Protein AF-A0AAQ4EE64-F1 (afdb_monomer)

Radius of gyration: 19.28 Å; Cα contacts (8 Å, |Δi|>4): 89; chains: 1; bounding box: 45×29×56 Å

Structure (mmCIF, N/CA/C/O backbone):
data_AF-A0AAQ4EE64-F1
#
_entry.id   AF-A0AAQ4EE64-F1
#
loop_
_atom_site.group_PDB
_atom_site.id
_atom_site.type_symbol
_atom_site.label_atom_id
_atom_site.label_alt_id
_atom_site.label_comp_id
_atom_site.label_asym_id
_atom_site.label_entity_id
_atom_site.label_seq_id
_atom_site.pdbx_PDB_ins_code
_atom_site.Cartn_x
_atom_site.Cartn_y
_atom_site.Cartn_z
_atom_site.occupancy
_atom_site.B_iso_or_equiv
_atom_site.auth_seq_id
_atom_site.auth_comp_id
_atom_site.auth_asym_id
_atom_site.auth_atom_id
_atom_site.pdbx_PDB_model_num
ATOM 1 N N . MET A 1 1 ? 25.880 -6.694 29.407 1.00 37.44 1 MET A N 1
ATOM 2 C CA . MET A 1 1 ? 24.956 -6.116 28.408 1.00 37.44 1 MET A CA 1
ATOM 3 C C . MET A 1 1 ? 25.510 -6.426 27.025 1.00 37.44 1 MET A C 1
ATOM 5 O O . MET A 1 1 ? 26.490 -5.811 26.629 1.00 37.44 1 MET A O 1
ATOM 9 N N . LEU A 1 2 ? 24.971 -7.435 26.339 1.00 39.81 2 LEU A N 1
ATOM 10 C CA . LEU A 1 2 ? 25.323 -7.723 24.946 1.00 39.81 2 LEU A CA 1
ATOM 11 C C . LEU A 1 2 ? 24.454 -6.819 24.069 1.00 39.81 2 LEU A C 1
ATOM 13 O O . LEU A 1 2 ? 23.249 -7.031 23.968 1.00 39.81 2 LEU A O 1
ATOM 17 N N . GLY A 1 3 ? 25.050 -5.764 23.513 1.00 40.66 3 GLY A N 1
ATOM 18 C CA . GLY A 1 3 ? 24.379 -4.906 22.542 1.00 40.66 3 GLY A CA 1
ATOM 19 C C . GLY A 1 3 ? 24.104 -5.706 21.275 1.00 40.66 3 GLY A C 1
ATOM 20 O O . GLY A 1 3 ? 25.032 -6.015 20.530 1.00 40.66 3 GLY A O 1
ATOM 21 N N . ILE A 1 4 ? 22.841 -6.065 21.049 1.00 47.75 4 ILE A N 1
ATOM 22 C CA . ILE A 1 4 ? 22.384 -6.619 19.776 1.00 47.75 4 ILE A CA 1
ATOM 23 C C . ILE A 1 4 ? 22.621 -5.524 18.731 1.00 47.75 4 ILE A C 1
ATOM 25 O O . ILE A 1 4 ? 21.936 -4.500 18.730 1.00 47.75 4 ILE A O 1
ATOM 29 N N . ARG A 1 5 ? 23.641 -5.692 17.881 1.00 43.28 5 ARG A N 1
ATOM 30 C CA . ARG A 1 5 ? 23.822 -4.827 16.710 1.00 43.28 5 ARG A CA 1
ATOM 31 C C . ARG A 1 5 ? 22.597 -5.021 15.817 1.00 43.28 5 ARG A C 1
ATOM 33 O O . ARG A 1 5 ? 22.264 -6.161 15.497 1.00 43.28 5 ARG A O 1
ATOM 40 N N . LYS A 1 6 ? 21.931 -3.923 15.433 1.00 44.91 6 LYS A N 1
ATOM 41 C CA . LYS A 1 6 ? 20.930 -3.957 14.357 1.00 44.91 6 LYS A CA 1
ATOM 42 C C . LYS A 1 6 ? 21.578 -4.651 13.148 1.00 44.91 6 LYS A C 1
ATOM 44 O O . LYS A 1 6 ? 22.722 -4.310 12.839 1.00 44.91 6 LYS A O 1
ATOM 49 N N . PRO A 1 7 ? 20.909 -5.620 12.502 1.00 42.75 7 PRO A N 1
ATOM 50 C CA . PRO A 1 7 ? 21.435 -6.211 11.282 1.00 42.75 7 PRO A CA 1
ATOM 51 C C . PRO A 1 7 ? 21.677 -5.092 10.266 1.00 42.75 7 PRO A C 1
ATOM 53 O O . PRO A 1 7 ? 20.788 -4.279 10.011 1.00 42.75 7 PRO A O 1
ATOM 56 N N . GLU A 1 8 ? 22.891 -5.023 9.720 1.00 42.56 8 GLU A N 1
ATOM 57 C CA . GLU A 1 8 ? 23.165 -4.190 8.554 1.00 42.56 8 GLU A CA 1
ATOM 58 C C . GLU A 1 8 ? 22.351 -4.762 7.398 1.00 42.56 8 GLU A C 1
ATOM 60 O O . GLU A 1 8 ? 22.672 -5.816 6.846 1.00 42.56 8 GLU A O 1
ATOM 65 N N . ILE A 1 9 ? 21.247 -4.098 7.058 1.00 52.34 9 ILE A N 1
ATOM 66 C CA . ILE A 1 9 ? 20.507 -4.440 5.853 1.00 52.34 9 ILE A CA 1
ATOM 67 C C . ILE A 1 9 ? 21.359 -3.957 4.682 1.00 52.34 9 ILE A C 1
ATOM 69 O O . ILE A 1 9 ? 21.385 -2.766 4.376 1.0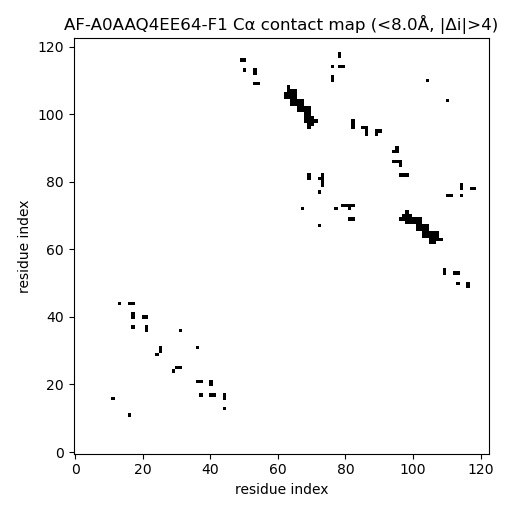0 52.34 9 ILE A O 1
ATOM 73 N N . ILE A 1 10 ? 22.072 -4.880 4.038 1.00 51.06 10 ILE A N 1
ATOM 74 C CA . ILE A 1 10 ? 22.756 -4.613 2.774 1.00 51.06 10 ILE A CA 1
ATOM 75 C C . ILE A 1 10 ? 21.665 -4.378 1.730 1.00 51.06 10 ILE A C 1
ATOM 77 O O . ILE A 1 10 ? 21.039 -5.313 1.233 1.00 51.06 10 ILE A O 1
ATOM 81 N N . VAL A 1 11 ? 21.391 -3.110 1.443 1.00 59.47 11 VAL A N 1
ATOM 82 C CA . VAL A 1 11 ? 20.472 -2.721 0.375 1.00 59.47 11 VAL A CA 1
ATOM 83 C C . VAL A 1 11 ? 21.242 -2.828 -0.932 1.00 59.47 11 VAL A C 1
ATOM 85 O O . VAL A 1 11 ? 22.255 -2.149 -1.107 1.00 59.47 11 VAL A O 1
ATOM 88 N N . ALA A 1 12 ? 20.804 -3.709 -1.834 1.00 64.56 12 ALA A N 1
ATOM 89 C CA . ALA A 1 12 ? 21.385 -3.749 -3.169 1.00 64.56 12 ALA A CA 1
ATOM 90 C C . ALA A 1 12 ? 21.201 -2.372 -3.839 1.00 64.56 12 ALA A C 1
ATOM 92 O O . ALA A 1 12 ? 20.160 -1.744 -3.638 1.00 64.56 12 ALA A O 1
ATOM 93 N N . PRO A 1 13 ? 22.187 -1.879 -4.610 1.00 79.62 13 PRO A N 1
ATOM 94 C CA . PRO A 1 13 ? 22.046 -0.623 -5.331 1.00 79.62 13 PRO A CA 1
ATOM 95 C C . PRO A 1 13 ? 20.754 -0.591 -6.152 1.00 79.62 13 PRO A C 1
ATOM 97 O O . PRO A 1 13 ? 20.430 -1.578 -6.816 1.00 79.62 13 PRO A O 1
ATOM 100 N N . ASP A 1 14 ? 20.074 0.557 -6.172 1.00 82.00 14 ASP A N 1
ATOM 101 C CA . ASP A 1 14 ? 18.848 0.786 -6.955 1.00 82.00 14 ASP A CA 1
ATOM 102 C C . ASP A 1 14 ? 19.006 0.317 -8.415 1.00 82.00 14 ASP A C 1
ATOM 104 O O . ASP A 1 14 ? 18.097 -0.273 -8.996 1.00 82.00 14 ASP A O 1
ATOM 108 N N . THR A 1 15 ? 20.206 0.466 -8.985 1.00 83.56 15 THR A N 1
ATOM 109 C CA . THR A 1 15 ? 20.561 -0.007 -10.328 1.00 83.56 15 THR A CA 1
ATOM 110 C C . THR A 1 15 ? 20.340 -1.511 -10.522 1.00 83.56 15 THR A C 1
ATOM 112 O O . THR A 1 15 ? 19.833 -1.915 -11.562 1.00 83.56 15 THR A O 1
ATOM 115 N N . LEU A 1 16 ? 20.673 -2.353 -9.537 1.00 85.19 16 LEU A N 1
ATOM 116 C CA . LEU A 1 16 ? 20.468 -3.804 -9.644 1.00 85.19 16 LEU A CA 1
ATOM 117 C C . LEU A 1 16 ? 18.978 -4.168 -9.609 1.00 85.19 16 LEU A C 1
ATOM 119 O O . LEU A 1 16 ? 18.549 -5.049 -10.354 1.00 85.19 16 LEU A O 1
ATOM 123 N N . TYR A 1 17 ? 18.184 -3.467 -8.793 1.00 85.81 17 TYR A N 1
ATOM 124 C CA . TYR A 1 17 ? 16.730 -3.644 -8.763 1.00 85.81 17 TYR A CA 1
ATOM 125 C C . TYR A 1 17 ? 16.087 -3.244 -10.093 1.00 85.81 17 TYR A C 1
ATOM 127 O O . TYR A 1 17 ? 15.265 -3.989 -10.627 1.00 85.81 17 TYR A O 1
ATOM 135 N N . ILE A 1 18 ? 16.502 -2.109 -10.661 1.00 91.25 18 ILE A N 1
ATOM 136 C CA . ILE A 1 18 ? 16.005 -1.635 -11.958 1.00 91.25 18 ILE A CA 1
ATOM 137 C C . ILE A 1 18 ? 16.337 -2.641 -13.064 1.00 91.25 18 ILE A C 1
ATOM 139 O O . ILE A 1 18 ? 15.456 -2.982 -13.848 1.00 91.25 18 ILE A O 1
ATOM 143 N N . GLU A 1 19 ? 17.564 -3.166 -13.122 1.00 92.50 19 GLU A N 1
ATOM 144 C CA . GLU A 1 19 ? 17.951 -4.154 -14.141 1.00 92.50 19 GLU A CA 1
ATOM 145 C C . GLU A 1 19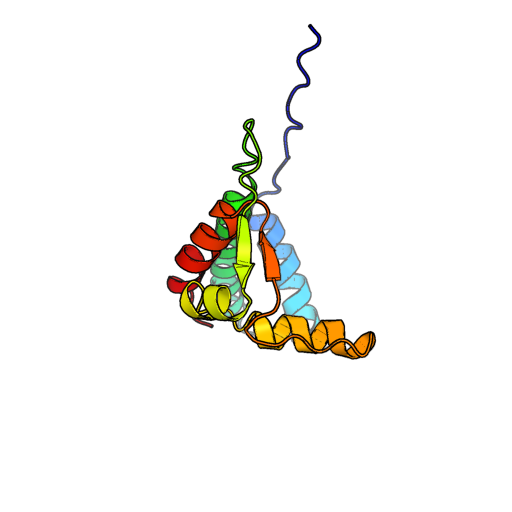 ? 17.143 -5.456 -14.038 1.00 92.50 19 GLU A C 1
ATOM 147 O O . GLU A 1 19 ? 16.697 -5.996 -15.058 1.00 92.50 19 GLU A O 1
ATOM 152 N N . ALA A 1 20 ? 16.893 -5.939 -12.818 1.00 91.94 20 ALA A N 1
ATOM 153 C CA . ALA A 1 20 ? 16.070 -7.124 -12.593 1.00 91.94 20 ALA A CA 1
ATOM 154 C C . ALA A 1 20 ? 14.616 -6.903 -13.049 1.00 91.94 20 ALA A C 1
ATOM 156 O O . ALA A 1 20 ? 14.071 -7.714 -13.803 1.00 91.94 20 ALA A O 1
ATOM 157 N N . LEU A 1 21 ? 14.004 -5.779 -12.658 1.00 93.19 21 LEU A N 1
ATOM 158 C CA . LEU A 1 21 ? 12.636 -5.428 -13.055 1.00 93.19 21 LEU A CA 1
ATOM 159 C C . LEU A 1 21 ? 12.518 -5.207 -14.568 1.00 93.19 21 LEU A C 1
ATOM 161 O O . LEU A 1 21 ? 11.564 -5.671 -15.191 1.00 93.19 21 LEU A O 1
ATOM 165 N N . LYS A 1 22 ? 13.516 -4.565 -15.179 1.00 94.81 22 LYS A N 1
ATOM 166 C CA . LYS A 1 22 ? 13.591 -4.354 -16.628 1.00 94.81 22 LYS A CA 1
ATOM 167 C C . LYS A 1 22 ? 13.656 -5.681 -17.378 1.00 94.81 22 LYS A C 1
ATOM 169 O O . LYS A 1 22 ? 12.929 -5.866 -18.352 1.00 94.81 22 LYS A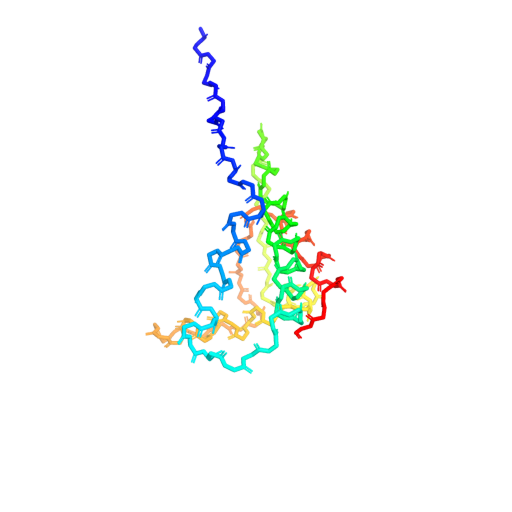 O 1
ATOM 174 N N . THR A 1 23 ? 14.470 -6.623 -16.902 1.00 95.31 23 THR A N 1
ATOM 175 C CA . THR A 1 23 ? 14.576 -7.972 -17.481 1.00 95.31 23 THR A CA 1
ATOM 176 C C . THR A 1 23 ? 13.237 -8.707 -17.421 1.00 95.31 23 THR A C 1
ATOM 178 O O . THR A 1 23 ? 12.793 -9.271 -18.424 1.00 95.31 23 THR A O 1
ATOM 181 N N . ALA A 1 24 ? 12.554 -8.659 -16.275 1.00 95.19 24 ALA A N 1
ATOM 182 C CA . ALA A 1 24 ? 11.233 -9.262 -16.116 1.00 95.19 24 ALA A CA 1
ATOM 183 C C . ALA A 1 24 ? 10.192 -8.628 -17.057 1.00 95.19 24 ALA A C 1
ATOM 185 O O . ALA A 1 24 ? 9.482 -9.343 -17.767 1.00 95.19 24 ALA A O 1
ATOM 186 N N . ALA A 1 25 ? 10.144 -7.295 -17.133 1.00 95.06 25 ALA A N 1
ATOM 187 C CA . ALA A 1 25 ? 9.213 -6.572 -17.998 1.00 95.06 25 ALA A CA 1
ATOM 188 C C . ALA A 1 25 ? 9.432 -6.888 -19.488 1.00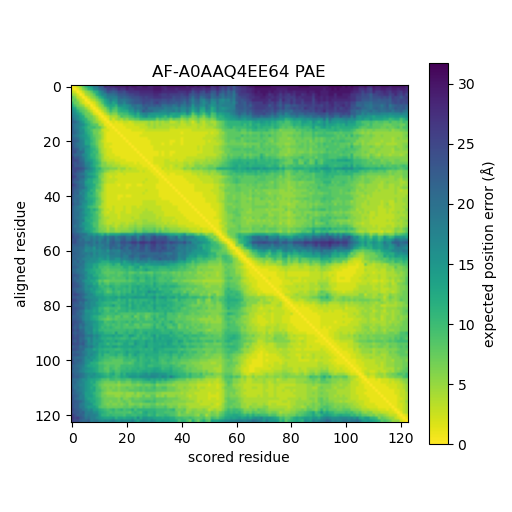 95.06 25 ALA A C 1
ATOM 190 O O . ALA A 1 25 ? 8.469 -7.161 -20.206 1.00 95.06 25 ALA A O 1
ATOM 191 N N . LEU A 1 26 ? 10.687 -6.924 -19.945 1.00 95.56 26 LEU A N 1
ATOM 192 C CA . LEU A 1 26 ? 11.024 -7.271 -21.330 1.00 95.56 26 LEU A CA 1
ATOM 193 C C . LEU A 1 26 ? 10.767 -8.747 -21.649 1.00 95.56 26 LEU A C 1
ATOM 195 O O . LEU A 1 26 ? 10.437 -9.070 -22.785 1.00 95.56 26 LEU A O 1
ATOM 199 N N . THR A 1 27 ? 10.857 -9.639 -20.661 1.00 96.38 27 THR A N 1
ATOM 200 C CA . THR A 1 27 ? 10.471 -11.049 -20.834 1.00 96.38 27 THR A CA 1
ATOM 201 C C . THR A 1 27 ? 8.967 -11.183 -21.081 1.00 96.38 27 THR A C 1
ATOM 203 O O . THR A 1 27 ? 8.549 -11.948 -21.947 1.00 96.38 27 THR A O 1
ATOM 206 N N . ILE A 1 28 ? 8.149 -10.417 -20.352 1.00 95.94 28 ILE A N 1
ATOM 207 C CA . ILE A 1 28 ? 6.687 -10.405 -20.519 1.00 95.94 28 ILE A CA 1
ATOM 208 C C . ILE A 1 28 ? 6.295 -9.715 -21.833 1.00 95.94 28 ILE A C 1
ATOM 210 O O . ILE A 1 28 ? 5.396 -10.177 -22.537 1.00 95.94 28 ILE A O 1
ATOM 214 N N . ARG A 1 29 ? 6.955 -8.603 -22.176 1.00 94.31 29 ARG A N 1
ATOM 215 C CA . ARG A 1 29 ? 6.661 -7.821 -23.382 1.00 94.31 29 ARG A CA 1
ATOM 216 C C . ARG A 1 29 ? 7.952 -7.257 -24.000 1.00 94.31 29 ARG A C 1
ATOM 218 O O . ARG A 1 29 ? 8.344 -6.134 -23.683 1.00 94.31 29 ARG A O 1
ATOM 225 N N . PRO A 1 30 ? 8.563 -7.978 -24.957 1.00 93.38 30 PRO A N 1
ATOM 226 C CA . PRO A 1 30 ? 9.853 -7.592 -25.542 1.00 93.38 30 PRO A CA 1
ATOM 227 C C . PRO A 1 30 ? 9.857 -6.265 -26.316 1.00 93.38 30 PRO A C 1
ATOM 229 O O . PRO A 1 30 ? 10.910 -5.673 -26.509 1.00 93.38 30 PRO A O 1
ATOM 232 N N . GLY A 1 31 ? 8.691 -5.798 -26.776 1.00 93.25 31 GLY A N 1
ATOM 233 C CA . GLY A 1 31 ? 8.551 -4.581 -27.589 1.00 93.25 31 GLY A CA 1
ATOM 234 C C . GLY A 1 31 ? 8.285 -3.291 -26.806 1.00 93.25 31 GLY A C 1
ATOM 235 O O . GLY A 1 31 ? 7.827 -2.322 -27.406 1.00 93.25 31 GLY A O 1
ATOM 236 N N . ILE A 1 32 ? 8.468 -3.278 -25.482 1.00 94.69 32 ILE A N 1
ATOM 237 C CA . ILE A 1 32 ? 8.339 -2.047 -24.684 1.00 94.69 32 ILE A CA 1
ATOM 238 C C . ILE A 1 32 ? 9.516 -1.110 -24.990 1.00 94.69 32 ILE A C 1
ATOM 240 O O . ILE A 1 32 ? 10.660 -1.551 -25.077 1.00 94.69 32 ILE A O 1
ATOM 244 N N . ASP A 1 33 ? 9.235 0.191 -25.102 1.00 95.88 33 ASP A N 1
ATOM 245 C CA . ASP A 1 33 ? 10.275 1.215 -25.186 1.00 95.88 33 ASP A CA 1
ATOM 246 C C . ASP A 1 33 ? 11.146 1.221 -23.918 1.00 95.88 33 ASP A C 1
ATOM 248 O O . ASP A 1 33 ? 10.682 1.517 -22.813 1.00 95.88 33 ASP A O 1
ATOM 252 N N . VAL A 1 34 ? 12.425 0.887 -24.087 1.00 93.81 34 VAL A N 1
ATOM 253 C CA . VAL A 1 34 ? 13.367 0.683 -22.978 1.00 93.81 34 VAL A CA 1
ATOM 254 C C . VAL A 1 34 ? 13.613 1.976 -22.205 1.00 93.81 34 VAL A C 1
ATOM 256 O O . VAL A 1 3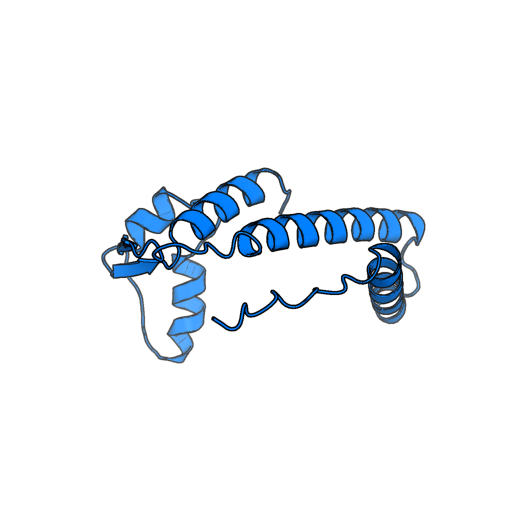4 ? 13.798 1.924 -20.987 1.00 93.81 34 VAL A O 1
ATOM 259 N N . ALA A 1 35 ? 13.598 3.129 -22.877 1.00 92.00 35 ALA A N 1
ATOM 260 C CA . ALA A 1 35 ? 13.813 4.419 -22.231 1.00 92.00 35 ALA A CA 1
ATOM 261 C C . ALA A 1 35 ? 12.648 4.755 -21.291 1.00 92.00 35 ALA A C 1
ATOM 263 O O . ALA A 1 35 ? 12.861 4.971 -20.097 1.00 92.00 35 ALA A O 1
ATOM 264 N N . THR A 1 36 ? 11.416 4.686 -21.796 1.00 92.06 36 THR A N 1
ATOM 265 C CA . THR A 1 36 ? 10.200 4.914 -21.006 1.00 92.06 36 THR A CA 1
ATOM 266 C C . THR A 1 36 ? 10.088 3.916 -19.856 1.00 92.06 36 THR A C 1
ATOM 268 O O . THR A 1 36 ? 9.797 4.316 -18.727 1.00 92.06 36 THR A O 1
ATOM 271 N N . LEU A 1 37 ? 10.374 2.632 -20.107 1.00 93.19 37 LEU A N 1
ATOM 272 C CA . LEU A 1 37 ? 10.404 1.5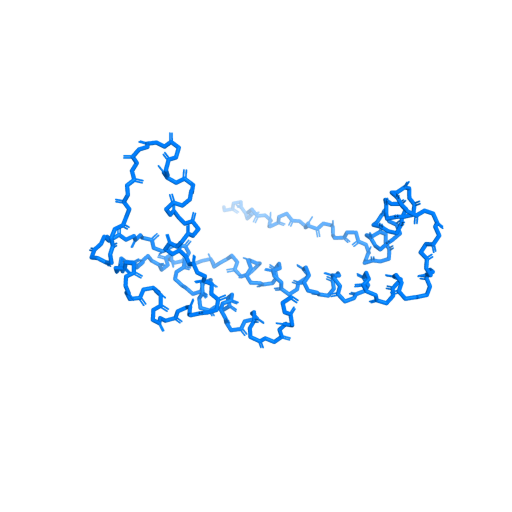98 -19.071 1.00 93.19 37 LEU A CA 1
ATOM 273 C C . LEU A 1 37 ? 11.416 1.931 -17.972 1.00 93.19 37 LEU A C 1
ATOM 275 O O . LEU A 1 37 ? 11.098 1.821 -16.794 1.00 93.19 37 LEU A O 1
ATOM 279 N N . THR A 1 38 ? 12.621 2.358 -18.342 1.00 91.94 38 THR A N 1
ATOM 280 C CA . THR A 1 38 ? 13.673 2.680 -17.370 1.00 91.94 38 THR A CA 1
ATOM 281 C C . THR A 1 38 ? 13.268 3.851 -16.474 1.00 91.94 38 THR A C 1
ATOM 283 O O . THR A 1 38 ? 13.475 3.777 -15.264 1.00 91.94 38 THR A O 1
ATOM 286 N N . GLU A 1 39 ? 12.652 4.898 -17.028 1.00 91.00 39 GLU A N 1
ATOM 287 C CA . GLU A 1 39 ? 12.153 6.028 -16.232 1.00 91.00 39 GLU A CA 1
ATOM 288 C C . GLU A 1 39 ? 11.023 5.611 -15.281 1.00 91.00 39 GLU A C 1
ATOM 290 O O . GLU A 1 39 ? 11.057 5.963 -14.103 1.00 91.00 39 GLU A O 1
ATOM 295 N N . HIS A 1 40 ? 10.087 4.769 -15.732 1.00 90.56 40 HIS A N 1
ATOM 296 C CA . HIS A 1 40 ? 9.041 4.231 -14.853 1.00 90.56 40 HIS A CA 1
ATOM 297 C C . HIS A 1 40 ? 9.631 3.394 -13.712 1.00 90.56 40 HIS A C 1
ATOM 299 O O . HIS A 1 40 ? 9.240 3.550 -12.556 1.00 90.56 40 HIS A O 1
ATOM 305 N N . LEU A 1 41 ? 10.610 2.535 -14.009 1.00 92.06 41 LEU A N 1
ATOM 306 C CA . LEU A 1 41 ? 11.253 1.693 -13.002 1.00 92.06 41 LEU A CA 1
ATOM 307 C C . LEU A 1 41 ? 12.046 2.506 -11.973 1.00 92.06 41 LEU A C 1
ATOM 309 O O . LEU A 1 41 ? 12.050 2.142 -10.798 1.00 92.06 41 LEU A O 1
ATOM 313 N N . LYS A 1 42 ? 12.675 3.619 -12.370 1.00 89.75 42 LYS A N 1
ATOM 314 C CA . LYS A 1 42 ? 13.308 4.547 -11.418 1.00 89.75 42 LYS A CA 1
ATOM 315 C C . LYS A 1 42 ? 12.283 5.120 -10.444 1.00 89.75 42 LYS A C 1
ATOM 317 O O . LYS A 1 42 ? 12.509 5.053 -9.237 1.00 89.75 42 LYS A O 1
ATOM 322 N N . SER A 1 43 ? 11.151 5.614 -10.946 1.00 86.44 43 SER A N 1
ATOM 323 C CA . SER A 1 43 ? 10.066 6.131 -10.102 1.00 86.44 43 SER A CA 1
ATOM 324 C C . SER A 1 43 ? 9.517 5.059 -9.157 1.00 86.44 43 SER A C 1
ATOM 326 O O . SER A 1 43 ? 9.332 5.324 -7.972 1.00 86.44 43 SER A O 1
ATOM 328 N N . MET A 1 44 ? 9.347 3.820 -9.636 1.00 87.69 44 MET A N 1
ATOM 329 C CA . MET A 1 44 ? 8.923 2.692 -8.795 1.00 87.69 44 MET A CA 1
ATOM 330 C C . MET A 1 44 ? 9.920 2.376 -7.675 1.00 87.69 44 MET A C 1
ATOM 332 O O . MET A 1 44 ? 9.505 2.079 -6.557 1.00 87.69 44 MET A O 1
ATOM 336 N N . VAL A 1 45 ? 11.227 2.428 -7.947 1.00 88.06 45 VAL A N 1
ATOM 337 C CA . VAL A 1 45 ? 12.251 2.182 -6.919 1.00 88.06 45 VAL A CA 1
ATOM 338 C C . VAL A 1 45 ? 12.288 3.309 -5.887 1.00 88.06 45 VAL A C 1
ATOM 340 O O . VAL A 1 45 ? 12.399 3.024 -4.695 1.00 88.06 45 VAL A O 1
ATOM 343 N N . VAL A 1 46 ? 12.130 4.569 -6.307 1.00 84.50 46 VAL A N 1
ATOM 344 C CA . VAL A 1 46 ? 11.977 5.704 -5.377 1.00 84.50 46 VAL A CA 1
ATOM 345 C C . VAL A 1 46 ? 10.758 5.494 -4.479 1.00 84.50 46 VAL A C 1
ATOM 347 O O . VAL A 1 46 ? 10.893 5.541 -3.258 1.00 84.50 46 VAL A O 1
ATOM 350 N N . TYR A 1 47 ? 9.609 5.152 -5.062 1.00 83.56 47 TYR A N 1
ATOM 351 C CA . TYR A 1 47 ? 8.390 4.855 -4.312 1.00 83.56 47 TYR A CA 1
ATOM 352 C C . TYR A 1 47 ? 8.581 3.704 -3.311 1.00 83.56 47 TYR A C 1
ATOM 354 O O . TYR A 1 47 ? 8.257 3.831 -2.131 1.00 83.56 47 TYR A O 1
ATOM 362 N N . ALA A 1 48 ? 9.187 2.594 -3.741 1.00 83.12 48 ALA A N 1
ATOM 363 C CA . ALA A 1 48 ? 9.470 1.456 -2.867 1.00 83.12 48 ALA A CA 1
ATOM 364 C C . ALA A 1 48 ? 10.394 1.829 -1.694 1.00 83.12 48 ALA A C 1
ATOM 366 O O . ALA A 1 48 ? 10.232 1.315 -0.584 1.00 83.12 48 ALA A O 1
ATOM 367 N N . ARG A 1 49 ? 11.351 2.740 -1.913 1.00 81.12 49 ARG A N 1
ATOM 368 C CA . ARG A 1 49 ? 12.205 3.272 -0.844 1.00 81.12 49 ARG A CA 1
ATOM 369 C C . ARG A 1 49 ? 11.419 4.136 0.130 1.00 81.12 49 ARG A C 1
ATOM 371 O O . ARG A 1 49 ? 11.602 3.971 1.332 1.00 81.12 49 ARG A O 1
ATOM 378 N N . GLU A 1 50 ? 10.560 5.023 -0.358 1.00 80.00 50 GLU A N 1
ATOM 379 C CA . GLU A 1 50 ? 9.711 5.843 0.510 1.00 80.00 50 GLU A CA 1
ATOM 380 C C . GLU A 1 50 ? 8.825 4.980 1.404 1.00 80.00 50 GLU A C 1
ATOM 382 O O . GLU A 1 50 ? 8.843 5.166 2.621 1.00 80.00 50 GLU A O 1
ATOM 387 N N . LEU A 1 51 ? 8.166 3.964 0.837 1.00 80.12 51 LEU A N 1
ATOM 388 C CA . LEU A 1 51 ? 7.389 2.991 1.607 1.00 80.12 51 LEU A CA 1
ATOM 389 C C . LEU A 1 51 ? 8.237 2.280 2.664 1.00 80.12 51 LEU A C 1
ATOM 391 O O . LEU A 1 51 ? 7.805 2.115 3.802 1.00 80.12 51 LEU A O 1
ATOM 395 N N . ARG A 1 52 ? 9.468 1.896 2.322 1.00 77.88 52 ARG A N 1
ATOM 396 C CA . ARG A 1 52 ? 10.385 1.275 3.279 1.00 77.88 52 ARG A CA 1
ATOM 397 C C . ARG A 1 52 ? 10.766 2.220 4.421 1.00 77.88 52 ARG A C 1
ATOM 399 O O . ARG A 1 52 ? 10.872 1.769 5.556 1.00 77.88 52 ARG A O 1
ATOM 406 N N . TYR A 1 53 ? 10.940 3.516 4.170 1.00 76.44 53 TYR A N 1
ATOM 407 C CA . TYR A 1 53 ? 11.220 4.488 5.234 1.00 76.44 53 TYR A CA 1
ATOM 408 C C . TYR A 1 53 ? 10.031 4.716 6.177 1.00 76.44 53 TYR A C 1
ATOM 410 O O . TYR A 1 53 ? 10.242 5.136 7.319 1.00 76.44 53 TYR A O 1
ATOM 418 N N . LEU A 1 54 ? 8.803 4.409 5.744 1.00 75.56 54 LEU A N 1
ATOM 419 C CA . LEU A 1 54 ? 7.645 4.380 6.644 1.00 75.56 54 LEU A CA 1
ATOM 420 C C . LEU A 1 54 ? 7.804 3.298 7.719 1.00 75.56 54 LEU A C 1
ATOM 422 O O . LEU A 1 54 ? 7.403 3.523 8.862 1.00 75.56 54 LEU A O 1
ATOM 426 N N . ASP A 1 55 ? 8.415 2.170 7.346 1.00 67.62 55 ASP A N 1
ATOM 427 C CA . ASP A 1 55 ? 8.630 0.989 8.187 1.00 67.62 55 ASP A CA 1
ATOM 428 C C . ASP A 1 55 ? 9.948 1.068 8.987 1.00 67.62 55 ASP A C 1
ATOM 430 O O . ASP A 1 55 ? 9.970 0.782 10.180 1.00 67.62 55 ASP A O 1
ATOM 434 N N . ASP A 1 56 ? 11.041 1.569 8.389 1.00 55.00 56 ASP A N 1
ATOM 435 C CA . ASP A 1 56 ? 12.392 1.621 8.993 1.00 55.00 56 ASP A CA 1
ATOM 436 C C . ASP A 1 56 ? 12.508 2.570 10.212 1.00 55.00 56 ASP A C 1
ATOM 438 O O . ASP A 1 56 ? 13.475 2.495 10.982 1.00 55.00 56 ASP A O 1
ATOM 442 N N . TYR A 1 57 ? 11.477 3.375 10.495 1.00 53.22 57 TYR A N 1
ATOM 443 C CA . TYR A 1 57 ? 11.212 3.879 11.848 1.00 53.22 57 TYR A CA 1
ATOM 444 C C . TYR A 1 57 ? 10.585 2.780 12.722 1.00 53.22 57 TYR A C 1
ATOM 446 O O . TYR A 1 57 ? 9.570 3.000 13.385 1.00 53.22 57 TYR A O 1
ATOM 454 N N . LEU A 1 58 ? 11.234 1.611 12.778 1.00 52.00 58 LEU A N 1
ATOM 455 C CA . LEU A 1 58 ? 11.027 0.603 13.811 1.00 52.00 58 LEU A CA 1
ATOM 456 C C . LEU A 1 58 ? 11.409 1.240 15.148 1.00 52.00 58 LEU A C 1
ATOM 458 O O . LEU A 1 58 ? 12.565 1.261 15.586 1.00 52.00 58 LEU A O 1
ATOM 462 N N . TYR A 1 59 ? 10.385 1.862 15.711 1.00 54.53 59 TYR A N 1
ATOM 463 C CA . TYR A 1 59 ? 10.303 2.582 16.958 1.00 54.53 59 TYR A CA 1
ATOM 464 C C . TYR A 1 59 ? 10.918 1.719 18.065 1.00 54.53 59 TYR A C 1
ATOM 466 O O . TYR A 1 59 ? 10.430 0.635 18.364 1.00 54.53 59 TYR A O 1
ATOM 474 N N . VAL A 1 60 ? 11.990 2.194 18.704 1.00 54.06 60 VAL A N 1
ATOM 475 C CA . VAL A 1 60 ? 12.583 1.548 19.896 1.00 54.06 60 VAL A CA 1
ATOM 476 C C . VAL A 1 60 ? 11.792 1.927 21.163 1.00 54.06 60 VAL A C 1
ATOM 478 O O . VAL A 1 60 ? 12.344 2.044 22.253 1.00 54.06 60 VAL A O 1
ATOM 481 N N . GLY A 1 61 ? 10.495 2.198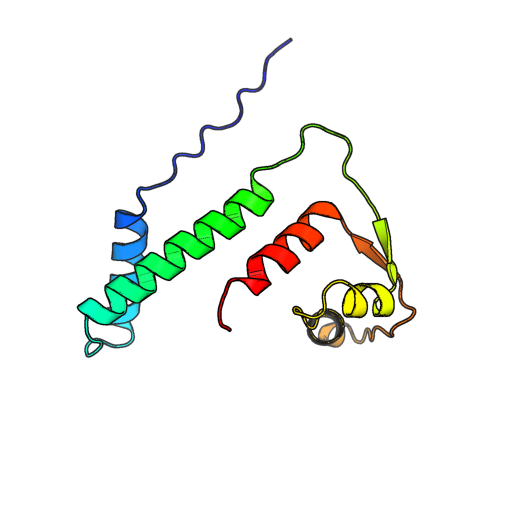 21.005 1.00 61.81 61 GLY A N 1
ATOM 482 C CA . GLY A 1 61 ? 9.591 2.709 22.032 1.00 61.81 61 GLY A CA 1
ATOM 483 C C . GLY A 1 61 ? 8.301 1.888 22.106 1.00 61.81 61 GLY A C 1
ATOM 484 O O . GLY A 1 61 ? 8.132 0.944 21.334 1.00 61.81 61 GLY A O 1
ATOM 485 N N . PRO A 1 62 ? 7.381 2.224 23.025 1.00 62.72 62 PRO A N 1
ATOM 486 C CA . PRO A 1 62 ? 6.103 1.529 23.130 1.00 62.72 62 PRO A CA 1
ATOM 487 C C . PRO A 1 62 ? 5.342 1.613 21.801 1.00 62.72 62 PRO A C 1
ATOM 489 O O . PRO A 1 62 ? 5.245 2.689 21.209 1.00 62.72 62 PRO A O 1
ATOM 492 N N . VAL A 1 63 ? 4.824 0.474 21.333 1.00 69.50 63 VAL A N 1
ATOM 493 C CA . VAL A 1 63 ? 3.960 0.415 20.149 1.00 69.50 63 VAL A CA 1
ATOM 494 C C . VAL A 1 63 ? 2.697 1.210 20.465 1.00 69.50 63 VAL A C 1
ATOM 496 O O . VAL A 1 63 ? 2.017 0.928 21.448 1.00 69.50 63 VAL A O 1
ATOM 499 N N . GLU A 1 64 ? 2.400 2.231 19.664 1.00 73.56 64 GLU A N 1
ATOM 500 C CA . GLU A 1 64 ? 1.143 2.964 19.789 1.00 73.56 64 GLU A CA 1
ATOM 501 C C . GLU A 1 64 ? 0.012 2.102 19.226 1.00 73.56 64 GLU A C 1
ATOM 503 O O . GLU A 1 64 ? -0.140 1.960 18.009 1.00 73.56 64 GLU A O 1
ATOM 508 N N . GLU A 1 65 ? -0.755 1.507 20.133 1.00 79.69 65 GLU A N 1
ATOM 509 C CA . GLU A 1 65 ? -1.926 0.696 19.822 1.00 79.69 65 GLU A CA 1
ATOM 510 C C . GLU A 1 65 ? -3.168 1.576 19.919 1.00 79.69 65 GLU A C 1
ATOM 512 O O . GLU A 1 65 ? -3.406 2.227 20.940 1.00 79.69 65 GLU A O 1
ATOM 517 N N . ARG A 1 66 ? -3.976 1.603 18.858 1.00 85.44 66 ARG A N 1
ATOM 518 C CA . ARG A 1 66 ? -5.227 2.363 18.859 1.00 85.44 66 ARG A CA 1
ATOM 519 C C . ARG A 1 66 ? -6.367 1.515 18.331 1.00 85.44 66 ARG A C 1
ATOM 521 O O . ARG A 1 66 ? -6.299 1.000 17.218 1.00 85.44 66 ARG A O 1
ATOM 528 N N . ARG A 1 67 ? -7.430 1.411 19.127 1.00 90.75 67 ARG A N 1
ATOM 529 C CA . ARG A 1 67 ? -8.710 0.851 18.691 1.00 90.75 67 ARG A CA 1
ATOM 530 C C . ARG A 1 67 ? -9.546 1.950 18.057 1.00 90.75 67 ARG A C 1
ATOM 532 O O . ARG A 1 67 ? -9.700 3.021 18.646 1.00 90.75 67 ARG A O 1
ATOM 539 N N . VAL A 1 68 ? -10.048 1.686 16.864 1.00 89.94 68 VAL A N 1
ATOM 540 C CA . VAL A 1 68 ? -10.865 2.606 16.068 1.00 89.94 68 VAL A CA 1
ATOM 541 C C . VAL A 1 68 ? -11.967 1.819 15.373 1.00 89.94 68 VAL A C 1
ATOM 543 O O . VAL A 1 68 ? -11.823 0.615 15.163 1.00 89.94 68 VAL A O 1
ATOM 546 N N . THR A 1 69 ? -13.061 2.487 15.027 1.00 92.94 69 THR A N 1
ATOM 547 C CA . THR A 1 69 ? -14.099 1.883 14.188 1.00 92.94 69 THR A CA 1
ATOM 548 C C . THR A 1 69 ? -13.654 1.864 12.722 1.00 92.94 69 THR A C 1
ATOM 550 O O . THR A 1 69 ? -12.824 2.683 12.308 1.00 92.94 69 THR A O 1
ATOM 553 N N . ILE A 1 70 ? -14.208 0.956 11.917 1.00 90.44 70 ILE A N 1
ATOM 554 C CA . ILE A 1 70 ? -14.021 0.961 10.458 1.00 90.44 70 ILE A CA 1
ATOM 555 C C . ILE A 1 70 ? -14.499 2.292 9.856 1.00 90.44 70 ILE A C 1
ATOM 557 O O . ILE A 1 70 ? -13.820 2.858 9.000 1.00 90.44 70 ILE A O 1
ATOM 561 N N . GLY A 1 71 ? -15.616 2.842 10.338 1.00 89.88 71 GLY A N 1
ATOM 562 C CA . GLY A 1 71 ? -16.126 4.136 9.878 1.00 89.88 71 GLY A CA 1
ATOM 563 C C . GLY A 1 71 ? -15.172 5.300 10.170 1.00 89.88 71 GLY A C 1
ATOM 564 O O . GLY A 1 71 ? -14.992 6.185 9.331 1.00 89.88 71 GLY A O 1
ATOM 565 N N . ASP A 1 72 ? -14.517 5.309 11.334 1.00 89.44 72 ASP A N 1
ATOM 566 C CA . ASP A 1 72 ? -13.505 6.322 11.656 1.00 89.44 72 ASP A CA 1
ATOM 567 C C . ASP A 1 72 ? -12.234 6.146 10.825 1.00 89.44 72 ASP A C 1
ATOM 569 O O . ASP A 1 72 ? -11.601 7.137 10.455 1.00 89.44 72 ASP A O 1
ATOM 573 N N . LEU A 1 73 ? -11.855 4.908 10.507 1.00 85.69 73 LEU A N 1
ATOM 574 C CA . LEU A 1 73 ? -10.742 4.635 9.603 1.00 85.69 73 LEU A CA 1
ATOM 575 C C . LEU A 1 73 ? -10.977 5.210 8.214 1.00 85.69 73 LEU A C 1
ATOM 577 O O . LEU A 1 73 ? -10.135 5.958 7.728 1.00 85.69 73 LEU A O 1
ATOM 581 N N . GLU A 1 74 ? -12.125 4.914 7.611 1.00 86.12 74 GLU A N 1
ATOM 582 C CA . GLU A 1 74 ? -12.486 5.397 6.273 1.00 86.12 74 GLU A CA 1
ATOM 583 C C . GLU A 1 74 ? -12.503 6.932 6.197 1.00 86.12 74 GLU A C 1
ATOM 585 O O . GLU A 1 74 ? -12.063 7.521 5.211 1.00 86.12 74 GLU A O 1
ATOM 590 N N . LYS A 1 75 ? -12.939 7.608 7.268 1.00 87.00 75 LYS A N 1
ATOM 591 C CA . LYS A 1 75 ? -12.916 9.080 7.346 1.00 87.00 75 LYS A CA 1
ATOM 592 C C . LYS A 1 75 ? -11.501 9.652 7.423 1.00 87.00 75 LYS A C 1
ATOM 594 O O . LYS A 1 75 ? -11.247 10.710 6.853 1.00 87.00 75 LYS A O 1
ATOM 599 N N . ASN A 1 76 ? -10.604 8.998 8.163 1.00 81.06 76 ASN A N 1
ATOM 600 C CA . ASN A 1 76 ? -9.249 9.501 8.413 1.00 81.06 76 ASN A CA 1
ATOM 601 C C . ASN A 1 76 ? -8.227 9.060 7.350 1.00 81.06 76 ASN A C 1
ATOM 603 O O . ASN A 1 76 ? -7.193 9.710 7.211 1.00 81.06 76 ASN A O 1
ATOM 607 N N . PHE A 1 77 ? -8.512 7.988 6.608 1.00 80.19 77 PHE A N 1
ATOM 608 C CA . PHE A 1 77 ? -7.626 7.363 5.619 1.00 80.19 77 PHE A CA 1
ATOM 609 C C . PHE A 1 77 ? -8.344 7.161 4.278 1.00 80.19 77 PHE A C 1
ATOM 611 O O . PHE A 1 77 ? -8.332 6.078 3.698 1.00 80.19 77 PHE A O 1
ATOM 618 N N . SER A 1 78 ? -8.987 8.219 3.782 1.00 78.62 78 SER A N 1
ATOM 619 C CA . SER A 1 78 ? -9.915 8.176 2.641 1.00 78.62 78 SER A CA 1
ATOM 620 C C . SER A 1 78 ? -9.293 7.794 1.293 1.00 78.62 78 SER A C 1
ATOM 622 O O . SER A 1 78 ? -10.009 7.526 0.330 1.00 78.62 78 SER A O 1
ATOM 624 N N . ASN A 1 79 ? -7.966 7.766 1.199 1.00 78.56 79 ASN A N 1
ATOM 625 C CA . ASN A 1 79 ? -7.232 7.327 0.016 1.00 78.56 79 ASN A CA 1
ATOM 626 C C . ASN A 1 79 ? -7.032 5.807 -0.057 1.00 78.56 79 ASN A C 1
ATOM 628 O O . ASN A 1 79 ? -6.583 5.308 -1.088 1.00 78.56 79 ASN A O 1
ATOM 632 N N . ILE A 1 80 ? -7.370 5.063 0.999 1.00 78.81 80 ILE A N 1
ATOM 633 C CA . ILE A 1 80 ? -7.344 3.601 0.999 1.00 78.81 80 ILE A CA 1
ATOM 634 C C . ILE A 1 80 ? -8.758 3.105 1.329 1.00 78.81 80 ILE A C 1
ATOM 636 O O . ILE A 1 80 ? -9.222 3.342 2.441 1.00 78.81 80 ILE A O 1
ATOM 640 N N . PRO A 1 81 ? -9.434 2.363 0.431 1.00 83.12 81 PRO A N 1
ATOM 641 C CA . PRO A 1 81 ? -10.763 1.81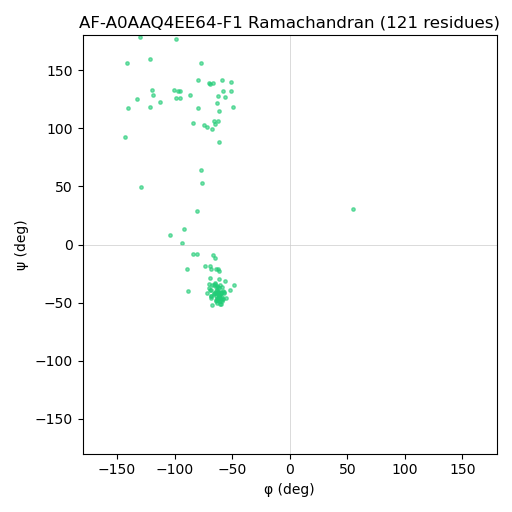2 0.698 1.00 83.12 81 PRO A CA 1
ATOM 642 C C . PRO A 1 81 ? -10.668 0.572 1.612 1.00 83.12 81 PRO A C 1
ATOM 644 O O . PRO A 1 81 ? -10.958 -0.557 1.197 1.00 83.12 81 PRO A O 1
ATOM 647 N N . LEU A 1 82 ? -10.202 0.765 2.847 1.00 80.56 82 LEU A N 1
ATOM 648 C CA . LEU A 1 82 ? -9.880 -0.273 3.831 1.00 80.56 82 LEU A CA 1
ATOM 649 C C . LEU A 1 82 ? -11.060 -1.205 4.109 1.00 80.56 82 LEU A C 1
ATOM 651 O O . LEU A 1 82 ? -10.887 -2.418 4.089 1.00 80.56 82 LEU A O 1
ATOM 655 N N . ALA A 1 83 ? -12.261 -0.675 4.310 1.00 84.38 83 ALA A N 1
ATOM 656 C CA . ALA A 1 83 ? -13.482 -1.432 4.547 1.00 84.38 83 ALA A CA 1
ATOM 657 C C . ALA A 1 83 ? -13.788 -2.369 3.376 1.00 84.38 83 ALA A C 1
ATOM 659 O O . ALA A 1 83 ? -14.157 -3.524 3.584 1.00 84.38 83 ALA A O 1
ATOM 660 N N . THR A 1 84 ? -13.591 -1.896 2.142 1.00 87.50 84 THR A N 1
ATOM 661 C CA . THR A 1 84 ? -13.794 -2.708 0.933 1.00 87.50 84 THR A CA 1
ATOM 662 C C . THR A 1 84 ? -12.739 -3.805 0.832 1.00 87.50 84 THR A C 1
ATOM 664 O O . THR A 1 84 ? -13.076 -4.957 0.552 1.00 87.50 84 THR A O 1
ATOM 667 N N . LEU A 1 85 ? -11.471 -3.471 1.085 1.00 88.06 85 LEU A N 1
ATOM 668 C CA . LEU A 1 85 ? -10.366 -4.430 1.059 1.00 88.06 85 LEU A CA 1
ATOM 669 C C . LEU A 1 85 ? -10.532 -5.503 2.144 1.00 88.06 85 LEU A C 1
ATOM 671 O O . LEU A 1 85 ? -10.485 -6.690 1.837 1.00 88.06 85 LEU A O 1
ATOM 675 N N . LEU A 1 86 ? -10.816 -5.107 3.386 1.00 87.69 86 LEU A N 1
ATOM 676 C CA . LEU A 1 86 ? -11.019 -6.029 4.503 1.00 87.69 86 LEU A CA 1
ATOM 677 C C . LEU A 1 86 ? -12.236 -6.926 4.276 1.00 87.69 86 LEU A C 1
ATOM 679 O O . LEU A 1 86 ? -12.126 -8.137 4.443 1.00 87.69 86 LEU A O 1
ATOM 683 N N . ASN A 1 87 ? -13.373 -6.373 3.838 1.00 89.88 87 ASN A N 1
ATOM 684 C CA . ASN A 1 87 ? -14.550 -7.183 3.517 1.00 89.88 87 ASN A CA 1
ATOM 685 C C . ASN A 1 87 ? -14.277 -8.166 2.377 1.00 89.88 87 ASN A C 1
ATOM 687 O O . ASN A 1 87 ? -14.763 -9.292 2.420 1.00 89.88 87 ASN A O 1
ATOM 691 N N . LYS A 1 88 ? -13.488 -7.785 1.365 1.00 92.25 88 LYS A N 1
ATOM 692 C CA . LYS A 1 88 ? -13.105 -8.698 0.282 1.00 92.25 88 LYS A CA 1
ATOM 693 C C . LYS A 1 88 ? -12.303 -9.891 0.806 1.00 92.25 88 LYS A C 1
ATOM 695 O O . LYS A 1 88 ? -12.619 -11.021 0.437 1.00 92.25 88 LYS A O 1
ATOM 700 N N . GLU A 1 89 ? -11.308 -9.651 1.656 1.00 90.69 89 GLU A N 1
ATOM 701 C CA . GLU A 1 89 ? -10.477 -10.718 2.228 1.00 90.69 89 GLU A CA 1
ATOM 702 C C . GLU A 1 89 ? -11.281 -11.597 3.203 1.00 90.69 89 GLU A C 1
ATOM 704 O O . GLU A 1 89 ? -11.285 -12.826 3.099 1.00 90.69 89 GLU A O 1
ATOM 709 N N . LEU A 1 90 ? -12.050 -10.978 4.103 1.00 91.44 90 LEU A N 1
ATOM 710 C CA . LEU A 1 90 ? -12.835 -11.664 5.135 1.00 91.44 90 LEU A CA 1
ATOM 711 C C . LEU A 1 90 ? -14.078 -12.381 4.601 1.00 91.44 90 LEU A C 1
ATOM 713 O O . LEU A 1 90 ? -14.565 -13.322 5.234 1.00 91.44 90 LEU A O 1
ATOM 717 N N . LYS A 1 91 ? -14.544 -12.028 3.399 1.00 90.88 91 LYS A N 1
ATOM 718 C CA . LYS A 1 91 ? -15.613 -12.756 2.706 1.00 90.88 91 LYS A CA 1
ATOM 719 C C . LYS A 1 91 ? -15.277 -14.233 2.520 1.00 90.88 91 LYS A C 1
ATOM 721 O O . LYS A 1 91 ? -16.179 -15.064 2.566 1.00 90.88 91 LYS A O 1
ATOM 726 N N . THR A 1 92 ? -13.998 -14.578 2.358 1.00 93.00 92 THR A N 1
ATOM 727 C CA . THR A 1 92 ? -13.550 -15.981 2.267 1.00 93.00 92 THR A CA 1
ATOM 728 C C . THR A 1 92 ? -13.852 -16.786 3.536 1.00 93.00 92 THR A C 1
ATOM 730 O O . THR A 1 92 ? -13.984 -18.007 3.475 1.00 93.00 92 THR A O 1
ATOM 733 N N . LEU A 1 93 ? -14.022 -16.099 4.667 1.00 93.88 93 LEU A N 1
ATOM 734 C CA . LEU A 1 93 ? -14.348 -16.659 5.975 1.00 93.88 93 LEU A CA 1
ATOM 735 C C . LEU A 1 93 ? -15.824 -16.451 6.360 1.00 93.88 93 LEU A C 1
ATOM 737 O O . LEU A 1 93 ? -16.193 -16.729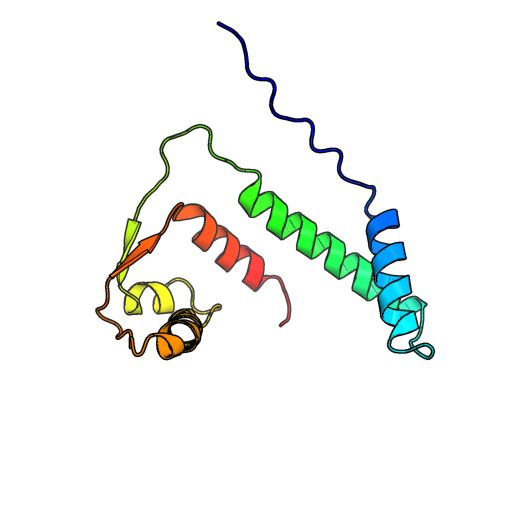 7.498 1.00 93.88 93 LEU A O 1
ATOM 741 N N . ASN A 1 94 ? -16.670 -15.967 5.440 1.00 93.62 94 ASN A N 1
ATOM 742 C CA . ASN A 1 94 ? -18.058 -15.558 5.706 1.00 93.62 94 ASN A CA 1
ATOM 743 C C . ASN A 1 94 ? -18.196 -14.506 6.824 1.00 93.62 94 ASN A C 1
ATOM 745 O O . ASN A 1 94 ? -19.212 -14.461 7.518 1.00 93.62 94 ASN A O 1
ATOM 749 N N . VAL A 1 95 ? -17.187 -13.650 6.993 1.00 92.31 95 VAL A N 1
ATOM 750 C CA . VAL A 1 95 ? -17.233 -12.508 7.910 1.00 92.31 95 VAL A CA 1
ATOM 751 C C . VAL A 1 95 ? -17.515 -11.245 7.100 1.00 92.31 95 VAL A C 1
ATOM 753 O O . VAL A 1 95 ? -16.895 -11.017 6.062 1.00 92.31 95 VAL A O 1
ATOM 756 N N . SER A 1 96 ? -18.455 -10.432 7.579 1.00 90.81 96 SER A N 1
ATOM 757 C CA . SER A 1 96 ? -18.771 -9.115 7.024 1.00 90.81 96 SER A CA 1
ATOM 758 C C . SER A 1 96 ? -18.511 -8.071 8.098 1.00 90.81 96 SER A C 1
ATOM 760 O O . SER A 1 96 ? -19.022 -8.216 9.205 1.00 90.81 96 SER A O 1
ATOM 762 N N . LEU A 1 97 ? -17.742 -7.041 7.757 1.00 90.00 97 LEU A N 1
ATOM 763 C CA . LEU A 1 97 ? -17.487 -5.891 8.616 1.00 90.00 97 LEU A CA 1
ATOM 764 C C . LEU A 1 97 ? -18.428 -4.738 8.254 1.00 90.00 97 LEU A C 1
ATOM 766 O O . LEU A 1 97 ? -18.553 -4.389 7.075 1.00 90.00 97 LEU A O 1
ATOM 770 N N . GLY A 1 98 ? -19.058 -4.146 9.260 1.00 92.25 98 GLY A N 1
ATOM 771 C CA . GLY A 1 98 ? -19.787 -2.883 9.203 1.00 92.25 98 GLY A CA 1
ATOM 772 C C . GLY A 1 98 ? -18.956 -1.703 9.712 1.00 92.25 98 GLY A C 1
ATOM 773 O O . GLY A 1 98 ? -17.827 -1.858 10.172 1.00 92.25 98 GLY A O 1
ATOM 774 N N . GLU A 1 99 ? -19.525 -0.499 9.636 1.00 91.81 99 GLU A N 1
ATOM 775 C CA . GLU A 1 99 ? -18.836 0.735 10.046 1.00 91.81 99 GLU A CA 1
ATOM 776 C C . GLU A 1 99 ? -18.521 0.779 11.547 1.00 91.81 99 GLU A C 1
ATOM 778 O O . GLU A 1 99 ? -17.484 1.318 11.928 1.00 91.81 99 GLU A O 1
ATOM 783 N N . ASP A 1 100 ? -19.378 0.183 12.380 1.00 95.38 100 ASP A N 1
ATOM 784 C CA . ASP A 1 100 ? -19.240 0.170 13.842 1.00 95.38 100 ASP A CA 1
ATOM 785 C C . ASP A 1 100 ? -18.255 -0.895 14.354 1.00 95.38 100 ASP A C 1
ATOM 787 O O . ASP A 1 100 ? -17.919 -0.909 15.543 1.00 95.38 100 ASP A O 1
ATOM 791 N N . ASP A 1 101 ? -17.776 -1.788 13.480 1.00 93.19 101 ASP A N 1
ATOM 792 C CA . ASP A 1 101 ? -16.813 -2.810 13.875 1.00 93.19 101 ASP A CA 1
ATOM 793 C C . ASP A 1 101 ? -15.476 -2.179 14.256 1.00 93.19 101 ASP A C 1
ATOM 795 O O . ASP A 1 101 ? -14.980 -1.247 13.619 1.00 93.19 101 ASP A O 1
ATOM 799 N N . ILE A 1 102 ? -14.880 -2.703 15.326 1.00 92.19 102 ILE A N 1
ATOM 800 C CA . ILE A 1 102 ? -13.642 -2.179 15.893 1.00 92.19 102 ILE A CA 1
ATOM 801 C C . ILE A 1 102 ? -12.462 -2.961 15.338 1.00 92.19 102 ILE A C 1
ATOM 803 O O . ILE A 1 102 ? -12.418 -4.189 15.416 1.00 92.19 102 ILE A O 1
ATOM 807 N N . VAL A 1 103 ? -11.452 -2.232 14.881 1.00 88.81 103 VAL A N 1
ATOM 808 C CA . VAL A 1 103 ? -10.146 -2.791 14.550 1.00 88.81 103 VAL A CA 1
ATOM 809 C C . VAL A 1 103 ? -9.053 -2.131 15.365 1.00 88.81 103 VAL A C 1
ATOM 811 O O . VAL A 1 103 ? -9.198 -1.035 15.915 1.00 88.81 103 VAL A O 1
ATOM 814 N N . GLU A 1 104 ? -7.936 -2.835 15.458 1.00 88.25 104 GLU A N 1
ATOM 815 C CA . GLU A 1 104 ? -6.783 -2.402 16.215 1.00 88.25 104 GLU A CA 1
ATOM 816 C C . GLU A 1 104 ? -5.614 -2.086 15.286 1.00 88.25 104 GLU A C 1
ATOM 818 O O . GLU A 1 104 ? -5.162 -2.932 14.516 1.00 88.25 104 GLU A O 1
ATOM 823 N N . LEU A 1 105 ? -5.119 -0.853 15.369 1.00 83.12 105 LEU A N 1
ATOM 824 C CA . LEU A 1 105 ? -4.011 -0.364 14.564 1.00 83.12 105 LEU A CA 1
ATOM 825 C C . LEU A 1 105 ? -2.719 -0.427 15.359 1.00 83.12 105 LEU A C 1
ATOM 827 O O . LEU A 1 105 ? -2.626 0.151 16.446 1.00 83.12 105 LEU A O 1
ATOM 831 N N . ARG A 1 106 ? -1.709 -1.083 14.786 1.00 81.50 106 ARG A N 1
ATOM 832 C CA . ARG A 1 106 ? -0.368 -1.178 15.363 1.00 81.50 106 ARG A CA 1
ATOM 833 C C . ARG A 1 106 ? 0.706 -1.056 14.269 1.00 81.50 106 ARG A C 1
ATOM 835 O O . ARG A 1 106 ? 0.753 -1.936 13.412 1.00 81.50 106 ARG A O 1
ATOM 842 N N . PRO A 1 107 ? 1.573 -0.024 14.299 1.00 78.56 107 PRO A N 1
ATOM 843 C CA . PRO A 1 107 ? 1.435 1.233 15.041 1.00 78.56 107 PRO A CA 1
ATOM 844 C C . PRO A 1 107 ? 0.500 2.218 14.312 1.00 78.56 107 PRO A C 1
ATOM 846 O O . PRO A 1 107 ? 0.566 2.353 13.091 1.00 78.56 107 PRO A O 1
ATOM 849 N N . TYR A 1 108 ? -0.337 2.962 15.041 1.00 77.38 108 TYR A N 1
ATOM 850 C CA . TYR A 1 108 ? -1.228 3.987 14.455 1.00 77.38 108 TYR A CA 1
ATOM 851 C C . TYR A 1 108 ? -0.486 4.995 13.551 1.00 77.38 108 TYR A C 1
ATOM 853 O O . TYR A 1 108 ? -0.960 5.363 12.474 1.00 77.38 108 TYR A O 1
ATOM 861 N N . THR A 1 109 ? 0.717 5.402 13.960 1.00 78.88 109 THR A N 1
ATOM 862 C CA . THR A 1 109 ? 1.571 6.344 13.220 1.00 78.88 109 THR A CA 1
ATOM 863 C C . THR A 1 109 ? 1.996 5.853 11.842 1.00 78.88 109 THR A C 1
ATOM 865 O O . THR A 1 109 ? 2.176 6.686 10.955 1.00 78.88 109 THR A O 1
ATOM 868 N N . PHE A 1 110 ? 2.122 4.540 11.631 1.00 80.62 110 PHE A N 1
ATOM 869 C CA . PHE A 1 110 ? 2.429 3.988 10.312 1.00 80.62 110 PHE A CA 1
ATOM 870 C C . PHE A 1 110 ? 1.306 4.301 9.320 1.00 80.62 110 PHE A C 1
ATOM 872 O O . PHE A 1 110 ? 1.567 4.876 8.269 1.00 80.62 110 PHE A O 1
ATOM 879 N N . TYR A 1 111 ? 0.054 4.017 9.688 1.00 79.12 111 TYR A N 1
ATOM 880 C CA . TYR A 1 111 ? -1.108 4.250 8.822 1.00 79.12 111 TYR A CA 1
ATOM 881 C C . TYR A 1 111 ? -1.278 5.729 8.467 1.00 79.12 111 TYR A C 1
ATOM 883 O O . TYR A 1 111 ? -1.567 6.059 7.319 1.00 79.12 111 TYR A O 1
ATOM 891 N N . LYS A 1 112 ? -1.004 6.628 9.420 1.00 80.12 112 LYS A N 1
ATOM 892 C CA . LYS A 1 112 ? -0.970 8.072 9.160 1.00 80.12 112 LYS A CA 1
ATOM 893 C C . LYS A 1 112 ? 0.067 8.454 8.112 1.00 80.12 112 LYS A C 1
ATOM 895 O O . LYS A 1 112 ? -0.279 9.112 7.136 1.00 80.12 112 LYS A O 1
ATOM 900 N N . ARG A 1 113 ? 1.313 8.012 8.276 1.00 81.75 113 ARG A N 1
ATOM 901 C CA . ARG A 1 113 ? 2.381 8.342 7.324 1.00 81.75 113 ARG A CA 1
ATOM 902 C C . ARG A 1 113 ? 2.167 7.684 5.964 1.00 81.75 113 ARG A C 1
ATOM 904 O O . ARG A 1 113 ? 2.482 8.291 4.950 1.00 81.75 113 ARG A O 1
ATOM 911 N N . LEU A 1 114 ? 1.614 6.471 5.936 1.00 83.81 114 LEU A N 1
ATOM 912 C CA . LEU A 1 114 ? 1.229 5.797 4.699 1.00 83.81 114 LEU A CA 1
ATOM 913 C C . LEU A 1 114 ? 0.171 6.609 3.953 1.00 83.81 114 LEU A C 1
ATOM 915 O O . LEU A 1 114 ? 0.340 6.891 2.773 1.00 83.81 114 LEU A O 1
ATOM 919 N N . SER A 1 115 ? -0.877 7.044 4.651 1.00 82.56 115 SER A N 1
ATOM 920 C CA . SER A 1 115 ? -1.913 7.892 4.069 1.00 82.56 115 SER A CA 1
ATOM 921 C C . SER A 1 115 ? -1.357 9.211 3.535 1.00 82.56 115 SER A C 1
ATOM 923 O O . SER A 1 115 ? -1.762 9.622 2.454 1.00 82.56 115 SER A O 1
ATOM 925 N N . GLU A 1 116 ? -0.444 9.865 4.256 1.00 82.06 116 GLU A N 1
ATOM 926 C CA . GLU A 1 116 ? 0.228 11.094 3.805 1.00 82.06 116 GLU A CA 1
ATOM 927 C C . GLU A 1 116 ? 1.135 10.838 2.590 1.00 82.06 116 GLU A C 1
ATOM 929 O O . GLU A 1 116 ? 1.125 11.613 1.638 1.00 82.06 116 GLU A O 1
ATOM 934 N N . SER A 1 117 ? 1.894 9.738 2.592 1.00 82.25 117 SER A N 1
ATOM 935 C CA . SER A 1 117 ? 2.786 9.358 1.492 1.00 82.25 117 SER A CA 1
ATOM 936 C C . SER A 1 117 ? 1.995 9.096 0.212 1.00 82.25 117 SER A C 1
ATOM 938 O O . SER A 1 117 ? 2.304 9.688 -0.817 1.00 82.25 117 SER A O 1
ATOM 940 N N . LEU A 1 118 ? 0.914 8.314 0.293 1.00 80.69 118 LEU A N 1
ATOM 941 C CA . LEU A 1 118 ? 0.059 7.961 -0.844 1.00 80.69 118 LEU A CA 1
ATOM 942 C C . LEU A 1 118 ? -0.630 9.162 -1.513 1.00 80.69 118 LEU A C 1
ATOM 944 O O . LEU A 1 118 ? -1.013 9.053 -2.669 1.00 80.69 118 LEU A O 1
ATOM 948 N N . GLN A 1 119 ? -0.787 10.306 -0.837 1.00 79.38 119 GLN A N 1
ATOM 949 C CA . GLN A 1 119 ? -1.320 11.524 -1.473 1.00 79.38 119 GLN A CA 1
ATOM 950 C C . GLN A 1 119 ? -0.360 12.136 -2.503 1.00 79.38 119 GLN A C 1
ATOM 952 O O . GLN A 1 119 ? -0.790 12.933 -3.332 1.00 79.38 119 GLN A O 1
ATOM 957 N N . ASN A 1 120 ? 0.925 11.782 -2.450 1.00 76.88 120 ASN A N 1
ATOM 958 C CA . ASN A 1 120 ? 1.948 12.310 -3.351 1.00 76.88 120 ASN A CA 1
ATOM 959 C C . ASN A 1 120 ? 2.181 11.424 -4.584 1.00 76.88 120 ASN A C 1
ATOM 961 O O . ASN A 1 120 ? 3.050 11.739 -5.395 1.00 76.88 120 ASN A O 1
ATOM 965 N N . PHE A 1 121 ? 1.433 10.325 -4.720 1.00 71.38 121 PHE A N 1
ATOM 966 C CA . PHE A 1 121 ? 1.584 9.369 -5.811 1.00 71.38 121 PHE A CA 1
ATOM 967 C C . PHE A 1 121 ? 0.298 9.269 -6.623 1.00 71.38 121 PHE A C 1
ATOM 969 O O . PHE A 1 121 ? -0.790 9.126 -6.066 1.00 71.38 121 PHE A O 1
ATOM 976 N N . ASP A 1 122 ? 0.441 9.330 -7.946 1.00 65.44 122 ASP A N 1
ATOM 977 C CA . ASP A 1 122 ? -0.665 9.061 -8.859 1.00 65.44 122 ASP A CA 1
ATOM 978 C C . ASP A 1 122 ? -1.038 7.558 -8.811 1.00 65.44 122 ASP A C 1
ATOM 980 O O . ASP A 1 122 ? -0.125 6.724 -8.754 1.00 65.44 122 ASP A O 1
ATOM 984 N N . PRO A 1 123 ? -2.344 7.205 -8.812 1.00 58.03 123 PRO A N 1
ATOM 985 C CA . PRO A 1 123 ? -2.828 5.818 -8.781 1.00 58.03 123 PRO A CA 1
ATOM 986 C C . PRO A 1 123 ? -2.414 4.944 -9.972 1.00 58.03 123 PRO A C 1
ATOM 988 O O . PRO A 1 123 ? -2.385 5.456 -11.116 1.00 58.03 123 PRO A O 1
#

Secondary structure (DSSP, 8-state):
----PPP---PPPHHHHHHHHHHHHHHH-TTS-HHHHHHHHHHHHHHHHHHHHHHH---SS----EEEEHHHHHHH-TTS-HHHHHHHHHGGGT----TT-EEEETTHHHHHHHHHHHTTS--

Nearest PDB structures (foldseek):
  3erm-assembly4_E-3  TM=6.685E-01  e=8.104E+00  Pseudomonas syringae pv. tomato
  3d36-assembly1_A  TM=2.458E-01  e=4.750E+00  Geobacillus stearothermophilus 10
  6rh7-assembly1_B  TM=3.162E-01  e=9.126E+00  Thermotoga maritima
  3d36-assembly1_B  TM=2.400E-01  e=5.676E+00  Geobacillus stearothermophilus 10

Mean predicted aligned error: 9.15 Å

Organism: Amblyomma americanum (NCBI:txid6943)

Solvent-accessible surface area (backbone atoms only — not comparable to full-atom values): 7560 Å² total; per-residue (Å²): 135,86,80,79,74,75,80,82,77,84,72,76,56,68,68,60,56,41,52,54,52,51,51,53,49,37,71,78,42,73,84,59,61,64,68,65,50,50,56,52,42,51,53,51,51,53,50,55,49,54,58,46,57,61,54,72,64,69,65,97,58,86,78,50,71,41,80,43,32,44,48,58,45,46,71,76,34,70,92,48,67,54,70,60,53,50,33,61,64,33,44,81,73,77,43,80,77,57,50,82,42,75,47,77,35,78,44,46,67,46,60,54,52,49,50,61,55,53,72,78,50,86,134

pLDDT: mean 80.62, std 14.89, range [37.44, 96.38]

Sequence (123 aa):
MLGIRKPEIIVAPDTLYIEALKTAALTIRPGIDVATLTEHLKSMVVYARELRYLDDYLYVGPVEERRVTIGDLEKNFSNIPLATLLNKELKTLNVSLGEDDIVELRPYTFYKRLSESLQNFDP

Foldseek 3Di:
DPPPPDPPPPDDPLVVQLVVVLVVVCVVPVPDDSVVSSVVSSVVSVLVVLLVVLVVPPPPDDWQKDKDFQLVCCVLQVVDNVQVVVQVVCVVVVDHGDRRDIDMDTRPSSSNSVSVSVVVDDD